Protein AF-A0A2P0QLD2-F1 (afdb_monomer_lite)

Radius of gyration: 15.37 Å; chains: 1; bounding box: 37×23×44 Å

Structure (mmCIF, N/CA/C/O backbone):
data_AF-A0A2P0QLD2-F1
#
_entry.id   AF-A0A2P0QLD2-F1
#
loop_
_atom_site.group_PDB
_atom_site.id
_atom_site.type_symbol
_atom_site.label_atom_id
_atom_site.label_alt_id
_atom_site.label_comp_id
_atom_site.label_asym_id
_atom_site.label_entity_id
_atom_site.label_seq_id
_atom_site.pdbx_PDB_ins_code
_atom_site.Cartn_x
_atom_site.Cartn_y
_atom_site.Cartn_z
_atom_site.occupancy
_atom_site.B_iso_or_equiv
_atom_site.auth_seq_id
_atom_site.auth_comp_id
_atom_site.auth_asym_id
_atom_site.auth_atom_id
_atom_site.pdbx_PDB_model_num
ATOM 1 N N . MET A 1 1 ? -7.847 -4.202 -19.371 1.00 44.84 1 MET A N 1
ATOM 2 C CA . MET A 1 1 ? -8.190 -4.048 -17.946 1.00 44.84 1 MET A CA 1
ATOM 3 C C . MET A 1 1 ? -6.915 -3.597 -17.270 1.00 44.84 1 MET A C 1
ATOM 5 O O . MET A 1 1 ? -5.916 -4.290 -17.405 1.00 44.84 1 MET A O 1
ATOM 9 N N . THR A 1 2 ? -6.903 -2.384 -16.731 1.00 59.81 2 THR A N 1
ATOM 10 C CA . THR A 1 2 ? -5.754 -1.797 -16.032 1.00 59.81 2 THR A CA 1
ATOM 11 C C . THR A 1 2 ? -5.548 -2.579 -14.742 1.00 59.81 2 THR A C 1
ATOM 13 O O . THR A 1 2 ? -6.514 -2.789 -14.013 1.00 59.81 2 THR A O 1
ATOM 16 N N . SER A 1 3 ? -4.340 -3.073 -14.493 1.00 79.62 3 SER A N 1
ATOM 17 C CA . SER A 1 3 ? -4.025 -3.726 -13.224 1.00 79.62 3 SER A CA 1
ATOM 18 C C . SER A 1 3 ? -4.051 -2.697 -12.081 1.00 79.62 3 SER A C 1
ATOM 20 O O . SER A 1 3 ? -3.745 -1.521 -12.320 1.00 79.62 3 SER A O 1
ATOM 22 N N . PRO A 1 4 ? -4.470 -3.087 -10.863 1.00 91.75 4 PRO A N 1
ATOM 23 C CA . PRO A 1 4 ? -4.473 -2.182 -9.722 1.00 91.75 4 PRO A CA 1
ATOM 24 C C . PRO A 1 4 ? -3.042 -1.774 -9.372 1.00 91.75 4 PRO A C 1
ATOM 26 O O . PRO A 1 4 ? -2.117 -2.559 -9.529 1.00 91.75 4 PRO A O 1
ATOM 29 N N . PHE A 1 5 ? -2.855 -0.549 -8.892 1.00 94.88 5 PHE A N 1
ATOM 30 C CA . PHE A 1 5 ? -1.579 -0.072 -8.359 1.00 94.88 5 PHE A CA 1
ATOM 31 C C . PHE A 1 5 ? -1.377 -0.519 -6.907 1.00 94.88 5 PHE A C 1
ATOM 33 O O . PHE A 1 5 ? -0.272 -0.895 -6.517 1.00 94.88 5 PHE A O 1
ATOM 40 N N . ILE A 1 6 ? -2.450 -0.511 -6.110 1.00 96.12 6 ILE A N 1
ATOM 41 C CA . ILE A 1 6 ? -2.456 -1.010 -4.730 1.00 96.12 6 ILE A CA 1
ATOM 42 C C . ILE A 1 6 ? -3.635 -1.962 -4.558 1.00 96.12 6 ILE A C 1
ATOM 44 O O . ILE A 1 6 ? -4.758 -1.601 -4.905 1.00 96.12 6 ILE A O 1
ATOM 48 N N . SER A 1 7 ? -3.389 -3.119 -3.953 1.00 97.25 7 SER A N 1
ATOM 49 C CA . SER A 1 7 ? -4.420 -4.045 -3.485 1.00 97.25 7 SER A CA 1
ATOM 50 C C . SER A 1 7 ? -4.336 -4.178 -1.971 1.00 97.25 7 SER A C 1
ATOM 52 O O . SER A 1 7 ? -3.261 -4.354 -1.396 1.00 97.25 7 SER A O 1
ATOM 54 N N . VAL A 1 8 ? -5.477 -4.047 -1.307 1.00 97.94 8 VAL A N 1
ATOM 55 C CA . VAL A 1 8 ? -5.618 -4.230 0.135 1.00 97.94 8 VAL A CA 1
ATOM 56 C C . VAL A 1 8 ? -6.534 -5.417 0.355 1.00 97.94 8 VAL A C 1
ATOM 58 O O . VAL A 1 8 ? -7.671 -5.395 -0.112 1.00 97.94 8 VAL A O 1
ATOM 61 N N . ASP A 1 9 ? -6.063 -6.413 1.103 1.00 98.00 9 ASP A N 1
ATOM 62 C CA . ASP A 1 9 ? -6.779 -7.674 1.298 1.00 98.00 9 ASP A CA 1
ATOM 63 C C . ASP A 1 9 ? -6.947 -7.981 2.782 1.00 98.00 9 ASP A C 1
ATOM 65 O O . ASP A 1 9 ? -5.974 -8.217 3.501 1.00 98.00 9 ASP A O 1
ATOM 69 N N . ASN A 1 10 ? -8.199 -8.012 3.246 1.00 98.12 10 ASN A N 1
ATOM 70 C CA . ASN A 1 10 ? -8.587 -8.348 4.620 1.00 98.12 10 ASN A CA 1
ATOM 71 C C . ASN A 1 10 ? -7.800 -7.592 5.709 1.00 98.12 10 ASN A C 1
ATOM 73 O O . ASN A 1 10 ? -7.595 -8.106 6.814 1.00 98.12 10 ASN A O 1
ATOM 77 N N . LEU A 1 11 ? -7.386 -6.358 5.418 1.00 98.12 11 LEU A N 1
ATOM 78 C CA . LEU A 1 11 ? -6.531 -5.570 6.292 1.00 98.12 11 LEU A CA 1
ATOM 79 C C . LEU A 1 11 ? -7.235 -5.295 7.622 1.00 98.12 11 LEU A C 1
ATOM 81 O O . LEU A 1 11 ? -8.331 -4.724 7.676 1.00 98.12 11 LEU A O 1
ATOM 85 N N . SER A 1 12 ? -6.582 -5.707 8.700 1.00 97.94 12 SER A N 1
ATOM 86 C CA . SER A 1 12 ? -7.0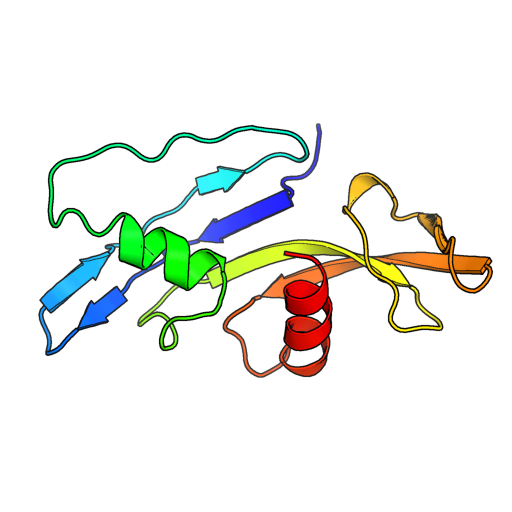78 -5.594 10.066 1.00 97.94 12 SER A CA 1
ATOM 87 C C . SER A 1 12 ? -6.016 -4.985 10.965 1.00 97.94 12 SER A C 1
ATOM 89 O O . SER A 1 12 ? -4.818 -5.188 10.768 1.00 97.94 12 SER A O 1
ATOM 91 N N . MET A 1 13 ? -6.470 -4.206 11.944 1.00 97.56 13 MET A N 1
ATOM 92 C CA . MET A 1 13 ? -5.578 -3.520 12.866 1.00 97.56 13 MET A CA 1
ATOM 93 C C . MET A 1 13 ? -6.221 -3.370 14.232 1.00 97.56 13 MET A C 1
ATOM 95 O O . MET A 1 13 ? -7.286 -2.754 14.344 1.00 97.56 13 MET A O 1
ATOM 99 N N . ASP A 1 14 ? -5.528 -3.861 15.257 1.00 96.50 14 ASP A N 1
ATOM 100 C CA . ASP A 1 14 ? -5.942 -3.762 16.651 1.00 96.50 14 ASP A CA 1
ATOM 101 C C . ASP A 1 14 ? -4.879 -3.003 17.459 1.00 96.50 14 ASP A C 1
ATOM 103 O O . ASP A 1 14 ? -3.678 -3.182 17.256 1.00 96.50 14 ASP A O 1
ATOM 107 N N . PHE A 1 15 ? -5.328 -2.177 18.402 1.00 93.75 15 PHE A N 1
ATOM 108 C CA . PHE A 1 15 ? -4.480 -1.517 19.398 1.00 93.75 15 PHE A CA 1
ATOM 109 C C . PHE A 1 15 ? -5.025 -1.842 20.782 1.00 93.75 15 PHE A C 1
ATOM 111 O O . PHE A 1 15 ? -6.216 -1.645 21.026 1.00 93.75 15 PHE A O 1
ATOM 118 N N . ASP A 1 16 ? -4.182 -2.370 21.670 1.00 91.88 16 ASP A N 1
ATOM 119 C CA . ASP A 1 16 ? -4.551 -2.738 23.045 1.00 91.88 16 ASP A CA 1
ATOM 120 C C . ASP A 1 16 ? -5.837 -3.586 23.130 1.00 91.88 16 ASP A C 1
ATOM 122 O O . ASP A 1 16 ? -6.717 -3.365 23.961 1.00 91.88 16 ASP A O 1
ATOM 126 N N . GLY A 1 17 ? -5.987 -4.542 22.205 1.00 89.62 17 GLY A N 1
ATOM 127 C CA . GLY A 1 17 ? -7.162 -5.419 22.112 1.00 89.62 17 GLY A CA 1
ATOM 128 C C . GLY A 1 17 ? -8.420 -4.762 21.529 1.00 89.62 17 GLY A C 1
ATOM 129 O O . GLY A 1 17 ? -9.451 -5.422 21.388 1.00 89.62 17 GLY A O 1
ATOM 130 N N . LYS A 1 18 ? -8.363 -3.481 21.150 1.00 93.81 18 LYS A N 1
ATOM 131 C CA . LYS A 1 18 ? -9.445 -2.778 20.462 1.00 93.81 18 LYS A CA 1
ATOM 132 C C . LYS A 1 18 ? -9.230 -2.802 18.954 1.00 93.81 18 LYS A C 1
ATOM 134 O O . LYS A 1 18 ? -8.270 -2.233 18.440 1.00 93.81 18 LYS A O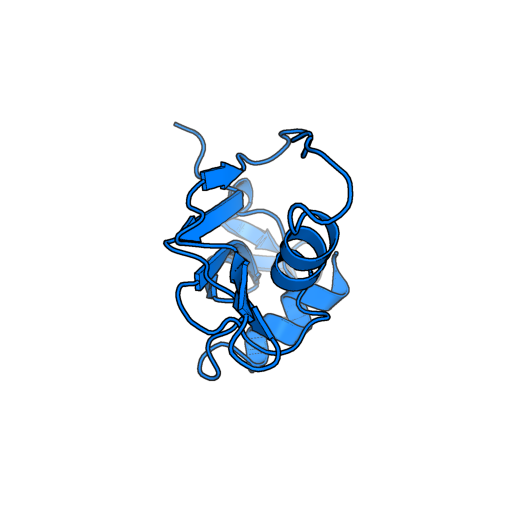 1
ATOM 139 N N . LYS A 1 19 ? -10.197 -3.376 18.241 1.00 95.00 19 LYS A N 1
ATOM 140 C CA . LYS A 1 19 ? -10.226 -3.383 16.777 1.00 95.00 19 LYS A CA 1
ATOM 141 C C . LYS A 1 19 ? -10.469 -1.982 16.217 1.00 95.00 19 LYS A C 1
ATOM 143 O O . LYS A 1 19 ? -11.499 -1.369 16.505 1.00 95.00 19 LYS A O 1
ATOM 148 N N . VAL A 1 20 ? -9.521 -1.482 15.427 1.00 97.00 20 VAL A N 1
ATOM 149 C CA . VAL A 1 20 ? -9.582 -0.177 14.746 1.00 97.00 20 VAL A CA 1
ATOM 150 C C . VAL A 1 20 ? -9.919 -0.333 13.267 1.00 97.00 20 VAL A C 1
ATOM 152 O O . VAL A 1 20 ? -10.732 0.436 12.759 1.00 97.00 20 VAL A O 1
ATOM 155 N N . LEU A 1 21 ? -9.352 -1.339 12.595 1.00 97.94 21 LEU A N 1
ATOM 156 C CA . LEU A 1 21 ? -9.721 -1.738 11.233 1.00 97.94 21 LEU A CA 1
ATOM 157 C C . LEU A 1 21 ? -10.147 -3.205 11.219 1.00 97.94 21 LEU A C 1
ATOM 159 O O . LEU A 1 21 ? -9.554 -4.032 11.911 1.00 97.94 21 LEU A O 1
ATOM 163 N N . ALA A 1 22 ? -11.167 -3.528 10.426 1.00 97.06 22 ALA A N 1
ATOM 164 C CA . ALA A 1 22 ? -11.752 -4.862 10.374 1.00 97.06 22 ALA A CA 1
ATOM 165 C C . ALA A 1 22 ? -11.958 -5.312 8.924 1.00 97.06 22 ALA A C 1
ATOM 167 O O . ALA A 1 22 ? -12.899 -4.854 8.279 1.00 97.06 22 ALA A O 1
ATOM 168 N N . ASN A 1 23 ? -11.112 -6.233 8.451 1.00 97.38 23 ASN A N 1
ATOM 169 C CA . ASN A 1 23 ? -11.231 -6.899 7.147 1.00 97.38 23 ASN A CA 1
ATOM 170 C C . ASN A 1 23 ? -11.434 -5.929 5.968 1.00 97.38 23 ASN A C 1
ATOM 172 O O . ASN A 1 23 ? -12.281 -6.149 5.102 1.00 97.38 23 ASN A O 1
ATOM 176 N N . ILE A 1 24 ? -10.685 -4.828 5.949 1.00 97.88 24 ILE A N 1
ATOM 177 C CA . ILE A 1 24 ? -10.784 -3.835 4.881 1.00 97.88 24 ILE A CA 1
ATOM 178 C C . ILE A 1 24 ? -10.182 -4.427 3.606 1.00 97.88 24 ILE A C 1
ATOM 180 O O . ILE A 1 24 ? -9.032 -4.856 3.628 1.00 97.88 24 ILE A O 1
ATOM 184 N N . SER A 1 25 ? -10.952 -4.442 2.515 1.00 97.94 25 SER A N 1
ATOM 185 C CA . SER A 1 25 ? -10.467 -4.896 1.207 1.00 97.94 25 SER A CA 1
ATOM 186 C C . SER A 1 25 ? -10.911 -3.948 0.102 1.00 97.94 25 SER A C 1
ATOM 188 O O . SER A 1 25 ? -12.091 -3.597 0.039 1.00 97.94 25 SER A O 1
ATOM 190 N N . PHE A 1 26 ? -9.971 -3.508 -0.728 1.00 96.94 26 PHE A N 1
ATOM 191 C CA . PHE A 1 26 ? -10.220 -2.663 -1.895 1.00 96.94 26 PHE A CA 1
ATOM 192 C C . PHE A 1 26 ? -8.980 -2.611 -2.793 1.00 96.94 26 PHE A C 1
ATOM 194 O O . PHE A 1 26 ? -7.865 -2.884 -2.354 1.00 96.94 26 PHE A O 1
ATOM 201 N N . GLU A 1 27 ? -9.182 -2.180 -4.032 1.00 96.38 27 GLU A N 1
ATOM 202 C CA . GLU A 1 27 ? -8.122 -1.945 -5.007 1.00 96.38 27 GLU A CA 1
ATOM 203 C C . GLU A 1 27 ? -8.079 -0.459 -5.382 1.00 96.38 27 GLU A C 1
ATOM 205 O O . GLU A 1 27 ? -9.113 0.210 -5.424 1.00 96.38 27 GLU A O 1
ATOM 210 N N . ILE A 1 28 ? -6.881 0.059 -5.653 1.00 95.06 28 ILE A N 1
ATOM 211 C CA . ILE A 1 28 ? -6.655 1.403 -6.190 1.00 95.06 28 ILE A CA 1
ATOM 212 C C . ILE A 1 28 ? -5.989 1.255 -7.561 1.00 95.06 28 ILE A C 1
ATOM 214 O O . ILE A 1 28 ? -4.819 0.873 -7.616 1.00 95.06 28 ILE A O 1
ATOM 218 N N . PRO A 1 29 ? -6.687 1.565 -8.662 1.00 94.50 29 PRO A N 1
ATOM 219 C CA . PRO A 1 29 ? -6.105 1.616 -10.000 1.00 94.50 29 PRO A CA 1
ATOM 220 C C . PRO A 1 29 ? -4.999 2.665 -10.157 1.00 94.50 29 PRO A C 1
ATOM 222 O O . PRO A 1 29 ? -4.974 3.697 -9.485 1.00 94.50 29 PRO A O 1
ATOM 225 N N . GLU A 1 30 ? -4.079 2.418 -11.091 1.00 92.69 30 GLU A N 1
ATOM 226 C CA . GLU A 1 30 ? -3.035 3.383 -11.443 1.00 92.69 30 GLU A CA 1
ATOM 227 C C . GLU A 1 30 ? -3.642 4.709 -11.933 1.00 92.69 30 GLU A C 1
ATOM 229 O O . GLU A 1 30 ? -4.495 4.732 -12.820 1.00 92.69 30 GLU A O 1
ATOM 234 N N . GLY A 1 31 ? -3.187 5.825 -11.353 1.00 90.19 31 GLY A N 1
ATOM 235 C CA . GLY A 1 31 ? -3.650 7.172 -11.701 1.00 90.19 31 GLY A CA 1
ATOM 236 C C . GLY A 1 31 ? -4.991 7.581 -11.081 1.00 90.19 31 GLY A C 1
ATOM 237 O O . GLY A 1 31 ? -5.433 8.709 -11.305 1.00 90.19 31 GLY A O 1
ATOM 238 N N . GLU A 1 32 ? -5.633 6.714 -10.295 1.00 91.50 32 GLU A N 1
ATOM 239 C CA . GLU A 1 32 ? -6.894 7.039 -9.630 1.00 91.50 32 GLU A CA 1
ATOM 240 C C . GLU A 1 32 ? -6.686 7.865 -8.350 1.00 91.50 32 GLU A C 1
ATOM 242 O O . GLU A 1 32 ? -5.738 7.665 -7.588 1.00 91.50 32 GLU A O 1
ATOM 247 N N . ILE A 1 33 ? -7.610 8.796 -8.094 1.00 91.25 33 ILE A N 1
ATOM 248 C CA . ILE A 1 33 ? -7.674 9.563 -6.847 1.00 91.25 33 ILE A CA 1
ATOM 249 C C . ILE A 1 33 ? -8.789 8.984 -5.979 1.00 91.25 33 ILE A C 1
ATOM 251 O O . ILE A 1 33 ? -9.965 9.086 -6.323 1.00 91.25 33 ILE A O 1
ATOM 255 N N . VAL A 1 34 ? -8.424 8.447 -4.815 1.00 91.69 34 VAL A N 1
ATOM 256 C CA . VAL A 1 34 ? -9.370 7.835 -3.872 1.00 91.69 34 VAL A CA 1
ATOM 257 C C . VAL A 1 34 ? -9.570 8.722 -2.644 1.00 91.69 34 VAL A C 1
ATOM 259 O O . VAL A 1 34 ? -8.617 9.127 -1.977 1.00 91.69 34 VAL A O 1
ATOM 262 N N . GLY A 1 35 ? -10.832 9.007 -2.318 1.00 94.31 35 GLY A N 1
ATOM 263 C CA . GLY A 1 35 ? -11.221 9.735 -1.110 1.00 94.31 35 GLY A CA 1
ATOM 264 C C . GLY A 1 35 ? -11.637 8.796 0.023 1.00 94.31 35 GLY A C 1
ATOM 265 O O . GLY A 1 35 ? -12.580 8.025 -0.124 1.00 94.31 35 GLY A O 1
ATOM 266 N N . VAL A 1 36 ? -10.989 8.902 1.188 1.00 93.81 36 VAL A N 1
ATOM 267 C CA . VAL A 1 36 ? -11.361 8.141 2.396 1.00 93.81 36 VAL A CA 1
ATOM 268 C C . VAL A 1 36 ? -12.179 9.024 3.339 1.00 93.81 36 VAL A C 1
ATOM 270 O O . VAL A 1 36 ? -11.657 9.963 3.943 1.00 93.81 36 VAL A O 1
ATOM 273 N N . ILE A 1 37 ? -13.464 8.706 3.510 1.00 95.12 37 ILE A N 1
ATOM 274 C CA . ILE A 1 37 ? -14.404 9.476 4.341 1.00 95.12 37 ILE A CA 1
ATOM 275 C C . ILE A 1 37 ? -14.913 8.672 5.542 1.00 95.12 37 ILE A C 1
ATOM 277 O O . ILE A 1 37 ? -14.900 7.446 5.552 1.00 95.12 37 ILE A O 1
ATOM 281 N N . GLY A 1 38 ? -15.357 9.369 6.590 1.00 95.06 38 GLY A N 1
ATOM 282 C CA . GLY A 1 38 ? -15.905 8.742 7.796 1.00 95.06 38 GLY A CA 1
ATOM 283 C C . GLY A 1 38 ? -15.757 9.609 9.044 1.00 95.06 38 GLY A C 1
ATOM 284 O O . GLY A 1 38 ? -14.958 10.550 9.072 1.00 95.06 38 GLY A O 1
ATOM 285 N N . ARG A 1 39 ? -16.497 9.275 10.108 1.00 96.94 39 ARG A N 1
ATOM 286 C CA . ARG A 1 39 ? -16.479 10.008 11.391 1.00 96.94 39 ARG A CA 1
ATOM 287 C C . ARG A 1 39 ? -15.078 10.064 12.015 1.00 96.94 39 ARG A C 1
ATOM 289 O O . ARG A 1 39 ? -14.199 9.260 11.687 1.00 96.94 39 ARG A O 1
ATOM 296 N N . SER A 1 40 ? -14.856 11.016 12.922 1.00 95.75 40 SER A N 1
ATOM 297 C CA . SER A 1 40 ? -13.645 11.016 13.753 1.00 95.75 40 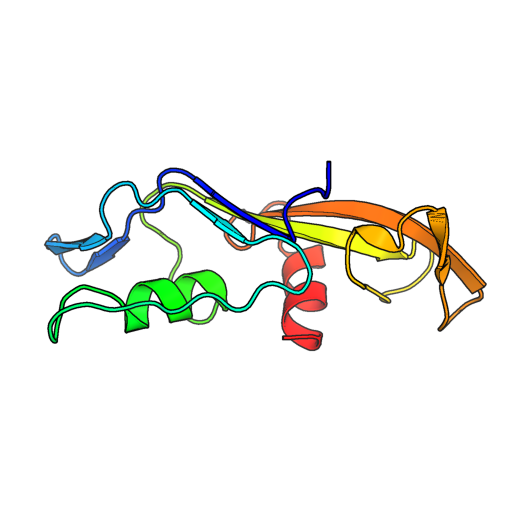SER A CA 1
ATOM 298 C C . SER A 1 40 ? -13.530 9.689 14.515 1.00 95.75 40 SER A C 1
ATOM 300 O O . SER A 1 40 ? -14.540 9.144 14.958 1.00 95.75 40 SER A O 1
ATOM 302 N N . GLY A 1 41 ? -12.319 9.134 14.593 1.00 93.25 41 GLY A N 1
ATOM 303 C CA . GLY A 1 41 ? -12.064 7.834 15.227 1.00 93.25 41 GLY A CA 1
ATOM 304 C C . GLY A 1 41 ? -12.405 6.591 14.392 1.00 93.25 41 GLY A C 1
ATOM 305 O O . GLY A 1 41 ? -12.177 5.486 14.863 1.00 93.25 41 GLY A O 1
ATOM 306 N N . ALA A 1 42 ? -12.885 6.727 13.150 1.00 95.31 42 ALA A N 1
ATOM 307 C CA . ALA A 1 42 ? -13.225 5.583 12.288 1.00 95.31 42 ALA A CA 1
ATOM 308 C C . ALA A 1 42 ? -12.015 4.807 11.707 1.00 95.31 42 ALA A C 1
ATOM 310 O O . ALA A 1 42 ? -12.200 3.982 10.825 1.00 95.31 42 ALA A O 1
ATOM 311 N N . GLY A 1 43 ? -10.780 5.110 12.124 1.00 96.25 43 GLY A N 1
ATOM 312 C CA . GLY A 1 43 ? -9.578 4.409 11.643 1.00 96.25 43 GLY A CA 1
ATOM 313 C C . GLY A 1 43 ? -8.956 4.946 10.345 1.00 96.25 43 GLY A C 1
ATOM 314 O O . GLY A 1 43 ? -7.976 4.387 9.875 1.00 96.25 43 GLY A O 1
ATOM 315 N N . LYS A 1 44 ? -9.447 6.061 9.783 1.00 97.56 44 LYS A N 1
ATOM 316 C CA . LYS A 1 44 ? -8.934 6.634 8.515 1.00 97.56 44 LYS A CA 1
ATOM 317 C C . LYS A 1 44 ? -7.424 6.906 8.523 1.00 97.56 44 LYS A C 1
ATOM 319 O O . LYS A 1 44 ? -6.726 6.505 7.600 1.00 97.56 44 LYS A O 1
ATOM 324 N N . SER A 1 45 ? -6.918 7.564 9.569 1.00 96.56 45 SER A N 1
ATOM 325 C CA . SER A 1 45 ? -5.483 7.851 9.704 1.00 96.56 45 SER A CA 1
ATOM 326 C C . SER A 1 45 ? -4.662 6.571 9.841 1.00 96.56 45 SER A C 1
ATOM 328 O O . SER A 1 45 ? -3.605 6.475 9.236 1.00 96.56 45 SER A O 1
ATOM 330 N N . VAL A 1 46 ? -5.185 5.572 10.560 1.00 96.88 46 VAL A N 1
ATOM 331 C CA . VAL A 1 46 ? -4.550 4.254 10.705 1.00 96.88 46 VAL A CA 1
ATOM 332 C C . VAL A 1 46 ? -4.472 3.541 9.357 1.00 96.88 46 VAL A C 1
ATOM 334 O O . VAL A 1 46 ? -3.399 3.085 8.985 1.00 96.88 46 VAL A O 1
ATOM 337 N N . LEU A 1 47 ? -5.555 3.525 8.571 1.00 97.38 47 LEU A N 1
ATOM 338 C CA . LEU A 1 47 ? -5.535 2.984 7.207 1.00 97.38 47 LEU A CA 1
ATOM 339 C C . LEU A 1 47 ? -4.478 3.693 6.348 1.00 97.38 47 LEU A C 1
ATOM 341 O O . LEU A 1 47 ? -3.671 3.039 5.698 1.00 97.38 47 LEU A O 1
ATOM 345 N N . MET A 1 48 ? -4.425 5.027 6.391 1.00 95.69 48 MET A N 1
ATOM 346 C CA . MET A 1 48 ? -3.416 5.798 5.657 1.00 95.69 48 MET A CA 1
ATOM 347 C C . MET A 1 48 ? -1.980 5.540 6.136 1.00 95.69 48 MET A C 1
ATOM 349 O O . MET A 1 48 ? -1.054 5.630 5.332 1.00 95.69 48 MET A O 1
ATOM 353 N N . HIS A 1 49 ? -1.749 5.274 7.423 1.00 95.31 49 HIS A N 1
ATOM 354 C CA . HIS A 1 49 ? -0.419 4.910 7.926 1.00 95.31 49 HIS A CA 1
ATOM 355 C C . HIS A 1 49 ? -0.024 3.495 7.509 1.00 95.31 49 HIS A C 1
ATOM 357 O O . HIS A 1 49 ? 1.121 3.290 7.109 1.00 95.31 49 HIS A O 1
ATOM 363 N N . LEU A 1 50 ? -0.971 2.551 7.532 1.00 96.12 50 LEU A N 1
ATOM 364 C CA . LEU A 1 50 ? -0.747 1.180 7.082 1.00 96.12 50 LEU A CA 1
ATOM 365 C C . LEU A 1 50 ? -0.441 1.109 5.584 1.00 96.12 50 LEU A C 1
ATOM 367 O O . LEU A 1 50 ? 0.447 0.366 5.184 1.00 96.12 50 LEU A O 1
ATOM 371 N N . LEU A 1 51 ? -1.116 1.918 4.764 1.00 94.88 51 LEU A N 1
ATOM 372 C CA . LEU A 1 51 ? -0.790 2.047 3.342 1.00 94.88 51 LEU A CA 1
ATOM 373 C C . LEU A 1 51 ? 0.612 2.632 3.126 1.00 94.88 51 LEU A C 1
ATOM 375 O O . LEU A 1 51 ? 1.343 2.163 2.271 1.00 94.88 51 LEU A O 1
ATOM 379 N N . ARG A 1 52 ? 1.019 3.622 3.929 1.00 91.94 52 ARG A N 1
ATOM 380 C CA . ARG A 1 52 ? 2.339 4.273 3.812 1.00 91.94 52 ARG A CA 1
ATOM 381 C C . ARG A 1 52 ? 3.484 3.505 4.473 1.00 91.94 52 ARG A C 1
ATOM 383 O O . ARG A 1 52 ? 4.636 3.899 4.336 1.00 91.94 52 ARG A O 1
ATOM 390 N N . GLY A 1 53 ? 3.188 2.449 5.225 1.00 91.88 53 GLY A N 1
ATOM 391 C CA . GLY A 1 53 ? 4.212 1.6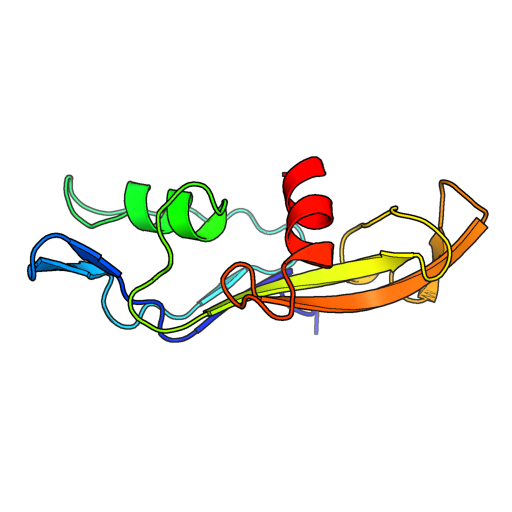72 5.917 1.00 91.88 53 GLY A CA 1
ATOM 392 C C . GLY A 1 53 ? 4.832 2.369 7.134 1.00 91.88 53 GLY A C 1
ATOM 393 O O . GLY A 1 53 ? 5.922 1.986 7.545 1.00 91.88 53 GLY A O 1
ATOM 394 N N . VAL A 1 54 ? 4.162 3.382 7.699 1.00 90.81 54 VAL A N 1
ATOM 395 C CA . VAL A 1 54 ? 4.654 4.201 8.835 1.00 90.81 54 VAL A CA 1
ATOM 396 C C . VAL A 1 54 ? 3.988 3.859 10.175 1.00 90.81 54 VAL A C 1
ATOM 398 O O . VAL A 1 54 ? 4.138 4.589 11.149 1.00 90.81 54 VAL A O 1
ATOM 401 N N . GLU A 1 55 ? 3.225 2.770 10.211 1.00 90.25 55 GLU A N 1
ATOM 402 C CA . GLU A 1 55 ? 2.598 2.209 11.414 1.00 90.25 55 GLU A CA 1
ATOM 403 C C . GLU A 1 55 ? 3.354 0.955 11.887 1.00 90.25 55 GLU A C 1
ATOM 405 O O . GLU A 1 55 ? 4.279 0.477 11.226 1.00 90.25 55 GLU A O 1
ATOM 410 N N . GLN A 1 56 ? 2.947 0.375 13.012 1.00 90.88 56 GLN A N 1
ATOM 411 C CA . GLN A 1 56 ? 3.270 -1.024 13.296 1.00 90.88 56 GLN A CA 1
ATOM 412 C C . GLN A 1 56 ? 2.568 -1.982 12.301 1.00 90.88 56 GLN A C 1
ATOM 414 O O . GLN A 1 56 ? 1.555 -1.604 11.703 1.00 90.88 56 GLN A O 1
ATOM 419 N N . PRO A 1 57 ? 3.071 -3.221 12.113 1.00 94.56 57 PRO A N 1
ATOM 420 C CA . PRO A 1 57 ? 2.455 -4.180 11.201 1.00 94.56 57 PRO A CA 1
ATOM 421 C C . PRO A 1 57 ? 0.967 -4.424 11.488 1.00 94.56 57 PRO A C 1
ATOM 423 O O . PRO A 1 57 ? 0.574 -4.449 12.660 1.00 94.56 57 PRO A O 1
ATOM 426 N N . PRO A 1 58 ? 0.141 -4.634 10.444 1.00 96.69 58 PRO A N 1
ATOM 427 C CA . PRO A 1 58 ? -1.259 -4.973 10.621 1.00 96.69 58 PRO A CA 1
ATOM 428 C C . PRO A 1 58 ? -1.395 -6.277 11.404 1.00 96.69 58 PRO A C 1
ATOM 430 O O . PRO A 1 58 ? -0.566 -7.183 11.304 1.00 96.69 58 PRO A O 1
ATOM 433 N N . THR A 1 59 ? -2.483 -6.399 12.157 1.00 96.88 59 THR A N 1
ATOM 434 C CA . THR A 1 59 ? -2.788 -7.634 12.891 1.00 96.88 59 THR A CA 1
ATOM 435 C C . THR A 1 59 ? -3.307 -8.743 11.976 1.00 96.88 59 THR A C 1
ATOM 437 O O . THR A 1 59 ? -3.371 -9.901 12.384 1.00 96.88 59 THR A O 1
ATOM 440 N N . GLY A 1 60 ? -3.649 -8.410 10.729 1.00 96.62 60 GLY A N 1
ATOM 441 C CA . GLY A 1 60 ? -3.943 -9.368 9.671 1.00 96.62 60 GLY A CA 1
ATOM 442 C C . GLY A 1 60 ? -4.148 -8.693 8.317 1.00 96.62 60 GLY A C 1
ATOM 443 O O . GLY A 1 60 ? -4.356 -7.481 8.240 1.00 96.62 60 GLY A O 1
ATOM 444 N N . GLY A 1 61 ? -4.125 -9.501 7.258 1.00 97.12 61 GLY A N 1
ATOM 445 C CA . GLY A 1 61 ? -4.255 -9.034 5.879 1.00 97.12 61 GLY A CA 1
ATOM 446 C C . GLY A 1 61 ? -2.950 -8.495 5.292 1.00 97.12 61 GLY A C 1
ATOM 447 O O . GLY A 1 61 ? -1.888 -8.612 5.904 1.00 97.12 61 GLY A O 1
ATOM 448 N N . SER A 1 62 ? -3.043 -7.921 4.096 1.00 97.12 62 SER A N 1
ATOM 449 C CA . SER A 1 62 ? -1.894 -7.439 3.322 1.00 97.12 62 SER A CA 1
ATOM 450 C C . SER A 1 62 ? -2.180 -6.108 2.633 1.00 97.12 62 SER A C 1
ATOM 452 O O . SER A 1 62 ? -3.329 -5.749 2.364 1.00 97.12 62 SER A O 1
ATOM 454 N N . VAL A 1 63 ? -1.101 -5.380 2.341 1.00 97.38 63 VAL A N 1
ATOM 455 C CA . VAL A 1 63 ? -1.105 -4.218 1.447 1.00 97.38 63 VAL A CA 1
ATOM 456 C C . VAL A 1 63 ? -0.079 -4.494 0.362 1.00 97.38 63 VAL A C 1
ATOM 458 O O . VAL A 1 63 ? 1.122 -4.472 0.629 1.00 97.38 63 VAL A O 1
ATOM 461 N N . ILE A 1 64 ? -0.554 -4.775 -0.844 1.00 96.38 64 ILE A N 1
ATOM 462 C CA . ILE A 1 64 ? 0.265 -5.172 -1.983 1.00 96.38 64 ILE A CA 1
ATOM 463 C C . ILE A 1 64 ? 0.377 -3.990 -2.937 1.00 96.38 64 ILE A C 1
ATOM 465 O O . ILE A 1 64 ? -0.623 -3.468 -3.421 1.00 96.38 64 ILE A O 1
ATOM 469 N N . TYR A 1 65 ? 1.607 -3.580 -3.213 1.00 95.75 65 TYR A N 1
ATOM 470 C CA . TYR A 1 65 ? 1.927 -2.637 -4.273 1.00 95.75 65 TYR A CA 1
ATOM 471 C C . TYR A 1 65 ? 2.303 -3.401 -5.535 1.00 95.75 65 TYR A C 1
ATOM 473 O O . TYR A 1 65 ? 3.247 -4.194 -5.519 1.00 95.75 65 TYR A O 1
ATOM 481 N N . HIS A 1 66 ? 1.607 -3.119 -6.629 1.00 95.31 66 HIS A N 1
ATOM 482 C CA . HIS A 1 66 ? 1.916 -3.667 -7.941 1.00 95.31 66 HIS A CA 1
ATOM 483 C C . HIS A 1 66 ? 2.750 -2.645 -8.712 1.00 95.31 66 HIS A C 1
ATOM 485 O O . HIS A 1 66 ? 2.292 -1.549 -9.043 1.00 95.31 66 HIS A O 1
ATOM 491 N N . LEU A 1 67 ? 4.016 -2.974 -8.950 1.00 94.06 67 LEU A N 1
ATOM 492 C CA . LEU A 1 67 ? 5.030 -2.031 -9.419 1.00 94.06 67 LEU A CA 1
ATOM 493 C C . LEU A 1 67 ? 5.839 -2.617 -10.572 1.00 94.06 67 LEU A C 1
ATOM 495 O O . LEU A 1 67 ? 5.749 -3.800 -10.896 1.00 94.06 67 LEU A O 1
ATOM 499 N N . ALA A 1 68 ? 6.654 -1.773 -11.193 1.00 94.62 68 ALA A N 1
ATOM 500 C CA . ALA A 1 68 ? 7.693 -2.187 -12.117 1.00 94.62 68 ALA A CA 1
ATOM 5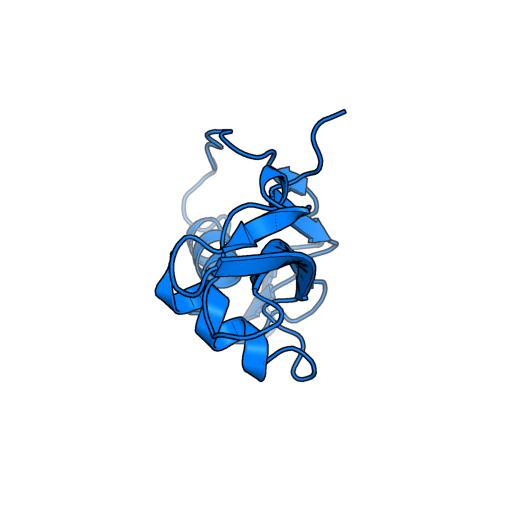01 C C . ALA A 1 68 ? 9.064 -1.870 -11.504 1.00 94.62 68 ALA A C 1
ATOM 503 O O . ALA A 1 68 ? 9.366 -0.713 -11.223 1.00 94.62 68 ALA A O 1
ATOM 504 N N . ALA A 1 69 ? 9.908 -2.876 -11.292 1.00 94.50 69 ALA A N 1
ATOM 505 C CA . ALA A 1 69 ? 11.264 -2.702 -10.769 1.00 94.50 69 ALA A CA 1
ATOM 506 C C . ALA A 1 69 ? 12.296 -3.009 -11.850 1.00 94.50 69 ALA A C 1
ATOM 508 O O . ALA A 1 69 ? 12.092 -3.896 -12.673 1.00 94.50 69 ALA A O 1
ATOM 509 N N . CYS A 1 70 ? 13.414 -2.288 -11.857 1.00 94.88 70 CYS A N 1
ATOM 510 C CA . CYS A 1 70 ? 14.518 -2.644 -12.734 1.00 94.88 70 CYS A CA 1
ATOM 511 C C . CYS A 1 70 ? 15.200 -3.929 -12.249 1.00 94.88 70 CYS A C 1
ATOM 513 O O . CYS A 1 70 ? 15.480 -4.084 -11.062 1.00 94.88 70 CYS A O 1
ATOM 515 N N . ASP A 1 71 ? 15.501 -4.814 -13.196 1.00 94.19 71 ASP A N 1
ATOM 516 C CA . ASP A 1 71 ? 16.256 -6.058 -13.009 1.00 94.19 71 ASP A CA 1
ATOM 517 C C . ASP A 1 71 ? 17.740 -5.865 -12.642 1.00 94.19 71 ASP A C 1
ATOM 519 O O . ASP A 1 71 ? 18.382 -6.785 -12.142 1.00 94.19 71 ASP A O 1
ATOM 523 N N . THR A 1 72 ? 18.295 -4.680 -12.901 1.00 93.25 72 THR A N 1
ATOM 524 C CA . THR A 1 72 ? 19.738 -4.400 -12.815 1.00 93.25 72 THR A CA 1
ATOM 525 C C . THR A 1 72 ? 20.112 -3.313 -11.810 1.00 93.25 72 THR A C 1
ATOM 527 O O . THR A 1 72 ? 21.258 -3.277 -11.369 1.00 93.25 72 THR A O 1
ATOM 530 N N . CYS A 1 73 ? 19.194 -2.417 -11.440 1.00 92.94 73 CYS A N 1
ATOM 531 C CA . CYS A 1 73 ? 19.443 -1.362 -10.454 1.00 92.94 73 CYS A CA 1
ATOM 532 C C . CYS A 1 73 ? 18.236 -1.142 -9.531 1.00 92.94 73 CYS A C 1
ATOM 534 O O . CYS A 1 73 ? 17.193 -1.783 -9.675 1.00 92.94 73 CYS A O 1
ATOM 536 N N . ASP A 1 74 ? 18.352 -0.186 -8.607 1.00 91.06 74 ASP A N 1
ATOM 537 C CA . ASP A 1 74 ? 17.324 0.066 -7.593 1.00 91.06 74 ASP A CA 1
ATOM 538 C C . ASP A 1 74 ? 16.095 0.844 -8.085 1.00 91.06 74 ASP A C 1
ATOM 540 O O . ASP A 1 74 ? 15.133 1.023 -7.335 1.00 91.06 74 ASP A O 1
ATOM 544 N N . TYR A 1 75 ? 16.061 1.237 -9.361 1.00 92.00 75 TYR A N 1
ATOM 545 C CA . TYR A 1 75 ? 14.937 1.975 -9.929 1.00 92.00 75 TYR A CA 1
ATOM 546 C C . TYR A 1 75 ? 13.617 1.198 -9.829 1.00 92.00 75 TYR A C 1
ATOM 548 O O . TYR A 1 75 ? 13.564 -0.011 -10.075 1.00 92.00 75 TYR A O 1
ATOM 556 N N . MET A 1 76 ? 12.543 1.912 -9.499 1.00 91.94 76 MET A N 1
ATOM 557 C CA . MET A 1 76 ? 11.169 1.415 -9.484 1.00 91.94 76 MET A CA 1
ATOM 558 C C . MET A 1 76 ? 10.226 2.441 -10.111 1.00 91.94 76 MET A C 1
ATOM 560 O O . MET A 1 76 ? 10.527 3.638 -10.144 1.00 91.94 76 MET A O 1
ATOM 564 N N . ASP A 1 77 ? 9.087 1.968 -10.603 1.00 92.56 77 ASP A N 1
ATOM 565 C CA . ASP A 1 77 ? 8.006 2.765 -11.171 1.00 92.56 77 ASP A CA 1
ATOM 566 C C . ASP A 1 77 ? 6.651 2.045 -11.061 1.00 92.56 77 ASP A C 1
ATOM 568 O O . ASP A 1 77 ? 6.551 0.963 -10.483 1.00 92.56 77 ASP A O 1
ATOM 572 N N . VAL A 1 78 ? 5.608 2.650 -11.621 1.00 92.00 78 VAL A N 1
ATOM 573 C CA . VAL A 1 78 ? 4.271 2.066 -11.768 1.00 92.00 78 VAL A CA 1
ATOM 574 C C . VAL A 1 78 ? 4.278 0.813 -12.650 1.00 92.00 78 VAL A C 1
ATOM 576 O O . VAL A 1 78 ? 5.077 0.697 -13.587 1.00 92.00 78 VAL A O 1
ATOM 579 N N . GLN A 1 79 ? 3.379 -0.133 -12.360 1.00 92.62 79 GLN A N 1
ATOM 580 C CA . GLN A 1 79 ? 3.329 -1.435 -13.033 1.00 92.62 79 GLN A CA 1
ATOM 581 C C . GLN A 1 79 ? 3.145 -1.333 -14.549 1.00 92.62 79 GLN A C 1
ATOM 583 O O . GLN A 1 79 ? 3.719 -2.145 -15.276 1.00 92.62 79 GLN A O 1
ATOM 588 N N . SER A 1 80 ? 2.411 -0.329 -15.046 1.00 92.94 80 SER A N 1
ATOM 589 C CA . SER A 1 80 ? 2.194 -0.122 -16.486 1.00 92.94 80 SER A CA 1
ATOM 590 C C . SER A 1 80 ? 3.488 0.028 -17.297 1.00 92.94 80 SER A C 1
ATOM 592 O O . SER A 1 80 ? 3.489 -0.179 -18.511 1.00 92.94 80 SER A O 1
ATOM 594 N N . ARG A 1 81 ? 4.612 0.346 -16.641 1.00 93.81 81 ARG A N 1
ATOM 595 C CA . ARG A 1 81 ? 5.932 0.472 -17.268 1.00 93.81 81 ARG A CA 1
ATOM 596 C C . ARG A 1 81 ? 6.732 -0.827 -17.332 1.00 93.81 81 ARG A C 1
ATOM 598 O O . ARG A 1 81 ? 7.844 -0.809 -17.869 1.00 93.81 81 ARG A O 1
ATOM 605 N N . ALA A 1 82 ? 6.219 -1.942 -16.817 1.00 94.94 82 ALA A N 1
ATOM 606 C CA . ALA A 1 82 ? 6.854 -3.244 -16.991 1.00 94.94 82 ALA A CA 1
ATOM 607 C C . ALA A 1 82 ? 7.063 -3.558 -18.490 1.00 94.94 82 ALA A C 1
ATOM 609 O O . ALA A 1 82 ? 6.243 -3.222 -19.341 1.00 94.94 82 ALA A O 1
ATOM 610 N N . GLY A 1 83 ? 8.204 -4.156 -18.826 1.00 94.94 83 GLY A N 1
ATOM 611 C CA . GLY A 1 83 ? 8.664 -4.401 -20.195 1.00 94.94 83 GLY A CA 1
ATOM 612 C C . GLY A 1 83 ? 9.335 -3.201 -20.877 1.00 94.94 83 GLY A C 1
ATOM 613 O O . GLY A 1 83 ? 9.952 -3.370 -21.929 1.00 94.94 83 GLY A O 1
ATOM 614 N N . THR A 1 84 ? 9.264 -1.995 -20.300 1.00 96.44 84 THR A N 1
ATOM 615 C CA . THR A 1 84 ? 9.977 -0.818 -20.827 1.00 96.44 84 THR A CA 1
ATOM 616 C C . THR A 1 84 ? 11.417 -0.739 -20.310 1.00 96.44 84 THR A C 1
ATOM 618 O O . THR A 1 84 ? 11.814 -1.459 -19.389 1.00 96.44 84 THR A O 1
ATOM 621 N N . ARG A 1 85 ? 12.228 0.143 -20.911 1.00 97.69 85 ARG A N 1
ATOM 622 C CA . ARG A 1 85 ? 13.600 0.384 -20.452 1.00 97.69 85 ARG A CA 1
ATOM 623 C C . ARG A 1 85 ? 13.618 1.222 -19.181 1.00 97.69 85 ARG A C 1
ATOM 625 O O . ARG A 1 85 ? 12.942 2.247 -19.086 1.00 97.69 85 ARG A O 1
ATOM 632 N N . CYS A 1 86 ? 14.471 0.822 -18.248 1.00 96.44 86 CYS A N 1
ATOM 633 C CA . CYS A 1 86 ? 14.793 1.592 -17.065 1.00 96.44 86 CYS A CA 1
ATOM 634 C C . CYS A 1 86 ? 15.401 2.943 -17.479 1.00 96.44 86 CYS A C 1
ATOM 636 O O . CYS A 1 86 ? 16.429 2.963 -18.161 1.00 96.44 86 CYS A O 1
ATOM 638 N N . PRO A 1 87 ? 14.821 4.078 -17.057 1.00 95.56 87 PRO A N 1
ATOM 639 C CA . PRO A 1 87 ? 15.324 5.399 -17.419 1.00 95.56 87 PRO A CA 1
ATOM 640 C C . PRO A 1 87 ? 16.623 5.769 -16.690 1.00 95.56 87 PRO A C 1
ATOM 642 O O . PRO A 1 87 ? 17.243 6.765 -17.043 1.00 95.56 87 PRO A O 1
ATOM 645 N N . GLN A 1 88 ? 17.034 4.991 -15.682 1.00 95.00 88 GLN A N 1
ATOM 646 C CA . GLN A 1 88 ? 18.244 5.252 -14.903 1.00 95.00 88 GLN A CA 1
ATOM 647 C C . GLN A 1 88 ? 19.478 4.524 -15.456 1.00 95.00 88 GLN A C 1
ATOM 649 O O . GLN A 1 88 ? 20.535 5.134 -15.572 1.00 95.00 88 GLN A O 1
ATOM 654 N N . CYS A 1 89 ? 19.368 3.233 -15.787 1.00 96.25 89 CYS A N 1
ATOM 655 C CA . CYS A 1 89 ? 20.508 2.415 -16.232 1.00 96.25 89 CYS A CA 1
ATOM 656 C C . CYS A 1 89 ? 20.336 1.789 -17.626 1.00 96.25 89 CYS A C 1
ATOM 658 O O . CYS A 1 89 ? 21.281 1.203 -18.146 1.00 96.25 89 CYS A O 1
ATOM 660 N N . GLY A 1 90 ? 19.147 1.872 -18.231 1.00 95.69 90 GLY A N 1
ATOM 661 C CA . GLY A 1 90 ? 18.847 1.245 -19.522 1.00 95.69 90 GLY A CA 1
ATOM 662 C C . GLY A 1 90 ? 18.493 -0.248 -19.475 1.00 95.69 90 GLY A C 1
ATOM 663 O O . GLY A 1 90 ? 18.204 -0.805 -20.534 1.00 95.69 90 GLY A O 1
ATOM 664 N N . GLY A 1 91 ? 18.483 -0.877 -18.291 1.00 96.06 91 GLY A N 1
ATOM 665 C CA . GLY A 1 91 ? 18.009 -2.252 -18.069 1.00 96.06 91 GLY A CA 1
ATOM 666 C C . GLY A 1 91 ? 16.505 -2.432 -18.313 1.00 96.06 91 GLY A C 1
ATOM 667 O O . GLY A 1 91 ? 15.843 -1.528 -18.827 1.00 96.06 91 GLY A O 1
ATOM 668 N N . THR A 1 92 ? 15.940 -3.579 -17.932 1.00 97.38 92 THR A N 1
ATOM 669 C CA . THR A 1 92 ? 14.520 -3.882 -18.183 1.00 97.38 92 THR A CA 1
ATOM 670 C C . THR A 1 92 ? 13.703 -3.717 -16.910 1.00 97.38 92 THR A C 1
ATOM 672 O O . THR A 1 92 ? 14.091 -4.184 -15.840 1.00 97.38 92 THR A O 1
ATOM 675 N N . LEU A 1 93 ? 12.555 -3.046 -17.014 1.00 97.00 93 LEU A N 1
ATOM 676 C CA . LEU A 1 93 ? 11.584 -3.019 -15.927 1.00 97.00 93 LEU A CA 1
ATOM 677 C C . LEU A 1 93 ? 10.746 -4.299 -15.949 1.00 97.00 93 LEU A C 1
ATOM 679 O O . LEU A 1 93 ? 10.186 -4.655 -16.982 1.00 97.00 93 LEU A O 1
ATOM 683 N N . ILE A 1 94 ? 10.626 -4.969 -14.810 1.00 95.56 94 ILE A N 1
ATOM 684 C CA . ILE A 1 94 ? 9.825 -6.180 -14.626 1.00 95.56 94 ILE A CA 1
ATOM 685 C C . ILE A 1 94 ? 8.698 -5.914 -13.633 1.00 95.56 94 ILE A C 1
ATOM 687 O O . ILE A 1 94 ? 8.880 -5.164 -12.676 1.00 95.56 94 ILE A O 1
ATOM 691 N N . ALA A 1 95 ? 7.530 -6.513 -13.869 1.00 94.62 95 ALA A N 1
ATOM 692 C CA . ALA A 1 95 ? 6.412 -6.423 -12.938 1.00 94.62 95 ALA A CA 1
ATOM 693 C C . ALA A 1 95 ? 6.762 -7.145 -11.632 1.00 94.62 95 ALA A C 1
ATOM 695 O O . ALA A 1 95 ? 7.290 -8.259 -11.659 1.00 94.62 95 ALA A O 1
ATOM 696 N N . VAL A 1 96 ? 6.475 -6.504 -10.506 1.00 93.44 96 VAL A N 1
ATOM 697 C CA . VAL A 1 96 ? 6.738 -7.027 -9.169 1.00 93.44 96 VAL A CA 1
ATOM 698 C C . VAL A 1 96 ? 5.588 -6.683 -8.236 1.00 93.44 96 VAL A C 1
ATOM 700 O O . VAL A 1 96 ? 5.072 -5.566 -8.266 1.00 93.44 96 VAL A O 1
ATOM 703 N N . ASP A 1 97 ? 5.247 -7.634 -7.374 1.00 94.19 97 ASP A N 1
ATOM 704 C CA . ASP A 1 97 ? 4.276 -7.443 -6.304 1.00 94.19 97 ASP A CA 1
ATOM 705 C C . ASP A 1 97 ? 5.027 -7.353 -4.979 1.00 94.19 97 ASP A C 1
ATOM 707 O O . ASP A 1 97 ? 5.816 -8.235 -4.627 1.00 94.19 97 ASP A O 1
ATOM 711 N N . VAL A 1 98 ? 4.800 -6.264 -4.250 1.00 93.75 98 VAL A N 1
ATOM 712 C CA . VAL A 1 98 ? 5.460 -5.999 -2.972 1.00 93.75 98 VAL A CA 1
ATOM 713 C C . VAL A 1 98 ? 4.401 -5.906 -1.890 1.00 93.75 98 VAL A C 1
ATOM 715 O O . VAL A 1 98 ? 3.692 -4.909 -1.793 1.00 93.75 98 VAL A O 1
ATOM 718 N N . ASP A 1 99 ? 4.320 -6.932 -1.047 1.00 95.12 99 ASP A N 1
ATOM 719 C CA . ASP A 1 99 ? 3.581 -6.827 0.209 1.00 95.12 99 ASP A CA 1
ATOM 720 C C . ASP A 1 99 ? 4.383 -5.953 1.182 1.00 95.12 99 ASP A C 1
ATOM 722 O O . ASP A 1 99 ? 5.510 -6.282 1.559 1.00 95.12 99 ASP A O 1
ATOM 726 N N . LEU A 1 100 ? 3.821 -4.813 1.572 1.00 93.88 100 LEU A N 1
ATOM 727 C CA . LEU A 1 100 ? 4.484 -3.820 2.414 1.00 93.88 100 LEU A CA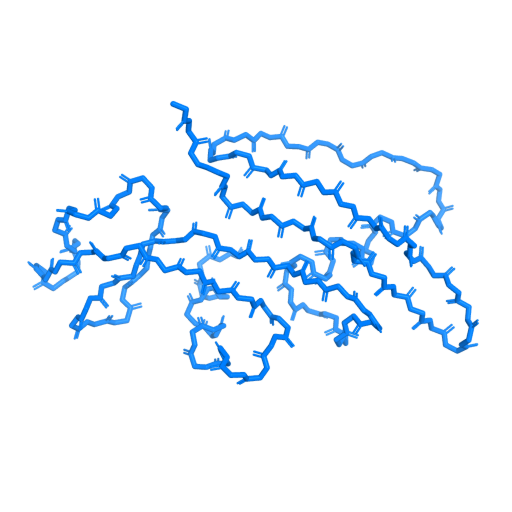 1
ATOM 728 C C . LEU A 1 100 ? 4.776 -4.324 3.838 1.00 93.88 100 LEU A C 1
ATOM 730 O O . LEU A 1 100 ? 5.629 -3.766 4.540 1.00 93.88 100 LEU A O 1
ATOM 734 N N . TRP A 1 101 ? 4.054 -5.350 4.287 1.00 93.56 101 TRP A N 1
ATOM 735 C CA . TRP A 1 101 ? 4.098 -5.843 5.665 1.00 93.56 101 TRP A CA 1
ATOM 736 C C . TRP A 1 101 ? 4.654 -7.258 5.794 1.00 93.56 101 TRP A C 1
ATOM 738 O O . TRP A 1 101 ? 4.792 -7.760 6.909 1.00 93.56 101 TRP A O 1
ATOM 748 N N . ASN A 1 102 ? 5.029 -7.884 4.679 1.00 91.06 102 ASN A N 1
ATOM 749 C CA . ASN A 1 102 ? 5.670 -9.189 4.682 1.00 91.06 102 ASN A CA 1
ATOM 750 C C . ASN A 1 102 ? 7.198 -9.050 4.829 1.00 91.06 102 ASN A C 1
ATOM 752 O O . ASN A 1 102 ? 7.843 -8.451 3.973 1.00 91.06 102 ASN A O 1
ATOM 756 N N . PRO A 1 103 ? 7.826 -9.669 5.845 1.00 79.94 103 PRO A N 1
ATOM 757 C CA . PRO A 1 103 ? 9.278 -9.588 6.026 1.00 79.94 103 PRO A CA 1
ATOM 758 C C . PRO A 1 103 ? 10.089 -10.131 4.838 1.00 79.94 103 PRO A C 1
ATOM 760 O O . PRO A 1 103 ? 11.233 -9.744 4.615 1.00 79.94 103 PRO A O 1
ATOM 763 N N . LYS A 1 104 ? 9.510 -11.036 4.034 1.00 80.12 104 LYS A N 1
ATOM 764 C CA . LYS A 1 104 ? 10.183 -11.595 2.848 1.00 80.12 104 LYS A CA 1
ATOM 765 C C . LYS A 1 104 ? 10.414 -10.553 1.750 1.00 80.12 104 LYS A C 1
ATOM 767 O O . LYS A 1 104 ? 11.275 -10.761 0.899 1.00 80.12 104 LYS A O 1
ATOM 772 N N . THR A 1 105 ? 9.665 -9.455 1.765 1.00 78.56 105 THR A N 1
ATOM 773 C CA . THR A 1 105 ? 9.732 -8.360 0.791 1.00 78.56 105 THR A CA 1
ATOM 774 C C . THR A 1 105 ? 10.433 -7.114 1.349 1.00 78.56 105 THR A C 1
ATOM 776 O O . THR A 1 105 ? 10.490 -6.097 0.659 1.00 78.56 105 THR A O 1
ATOM 779 N N . ASP A 1 106 ? 11.052 -7.179 2.537 1.00 73.50 106 ASP A N 1
ATOM 780 C CA . ASP A 1 106 ? 11.685 -6.027 3.210 1.00 73.50 106 ASP A CA 1
ATOM 781 C C . ASP A 1 106 ? 12.768 -5.326 2.367 1.00 73.50 106 ASP A C 1
ATOM 783 O O . ASP A 1 106 ? 12.867 -4.097 2.370 1.00 73.50 106 ASP A O 1
ATOM 787 N N . GLY A 1 107 ? 13.546 -6.078 1.579 1.00 72.69 107 GLY A N 1
ATOM 788 C CA . GLY A 1 107 ? 14.539 -5.501 0.661 1.00 72.69 107 GLY A CA 1
ATOM 789 C C . GLY A 1 107 ? 13.922 -4.654 -0.462 1.00 72.69 107 GLY A C 1
ATOM 790 O O . GLY A 1 107 ? 14.569 -3.750 -0.984 1.00 72.69 107 GLY A O 1
ATOM 791 N N . MET A 1 108 ? 12.662 -4.918 -0.817 1.00 77.44 108 MET A N 1
ATOM 792 C CA . MET A 1 108 ? 11.903 -4.157 -1.815 1.00 77.44 108 MET A CA 1
ATOM 793 C C . MET A 1 108 ? 11.054 -3.061 -1.170 1.00 77.44 108 MET A C 1
ATOM 795 O O . MET A 1 108 ? 10.883 -2.002 -1.768 1.00 77.44 108 MET A O 1
ATOM 799 N N . LYS A 1 109 ? 10.587 -3.266 0.067 1.00 77.50 109 LYS A N 1
ATOM 800 C CA . LYS A 1 109 ? 9.845 -2.272 0.855 1.00 77.50 109 LYS A CA 1
ATOM 801 C C . LYS A 1 109 ? 10.578 -0.936 0.931 1.00 77.50 109 LYS A C 1
ATOM 803 O O . LYS A 1 109 ? 9.976 0.108 0.694 1.00 77.50 109 LYS A O 1
ATOM 808 N N . SER A 1 110 ? 11.881 -0.965 1.214 1.00 75.56 110 SER A N 1
ATOM 809 C CA . SER A 1 110 ? 12.701 0.249 1.258 1.00 75.56 110 SER A CA 1
ATOM 810 C C . SER A 1 110 ? 12.660 1.003 -0.075 1.00 75.56 110 SER A C 1
ATOM 812 O O . SER A 1 110 ? 12.485 2.218 -0.078 1.00 75.56 110 SER A O 1
ATOM 814 N N . ARG A 1 111 ? 12.730 0.299 -1.209 1.00 80.38 111 ARG A N 1
ATOM 815 C CA . ARG A 1 111 ? 12.672 0.888 -2.555 1.00 80.38 111 ARG A CA 1
ATOM 816 C C . ARG A 1 111 ? 11.298 1.487 -2.879 1.00 80.38 111 ARG A C 1
ATOM 818 O O . ARG A 1 111 ? 11.249 2.542 -3.505 1.00 80.38 111 ARG A O 1
ATOM 825 N N . VAL A 1 112 ? 10.205 0.876 -2.407 1.00 79.50 112 VAL A N 1
ATOM 826 C CA . VAL A 1 112 ? 8.843 1.446 -2.509 1.00 79.50 112 VAL A CA 1
ATOM 827 C C . VAL A 1 112 ? 8.756 2.768 -1.745 1.00 79.50 112 VAL A C 1
ATOM 829 O O . VAL A 1 112 ? 8.330 3.779 -2.299 1.00 79.50 112 VAL A O 1
ATOM 832 N N . MET A 1 113 ? 9.236 2.781 -0.498 1.00 76.38 113 MET A N 1
ATOM 833 C CA . MET A 1 113 ? 9.158 3.947 0.389 1.00 76.38 113 MET A CA 1
ATOM 834 C C . MET A 1 113 ? 9.985 5.151 -0.077 1.00 76.38 113 MET A C 1
ATOM 836 O O . MET A 1 113 ? 9.669 6.273 0.295 1.00 76.38 113 MET A O 1
ATOM 840 N N . HIS A 1 114 ? 11.023 4.966 -0.900 1.00 71.12 114 HIS A N 1
ATOM 841 C CA . HIS A 1 114 ? 11.800 6.092 -1.444 1.00 71.12 114 HIS A CA 1
ATOM 842 C C . HIS A 1 114 ? 11.046 6.897 -2.521 1.00 71.12 114 HIS A C 1
ATOM 844 O O . HIS A 1 114 ? 11.546 7.935 -2.958 1.00 71.12 114 HIS A O 1
ATOM 850 N N . ARG A 1 115 ? 9.873 6.432 -2.978 1.00 64.88 115 ARG A N 1
ATOM 851 C CA . ARG A 1 115 ? 9.094 7.065 -4.057 1.00 64.88 115 ARG A CA 1
ATOM 852 C C . ARG A 1 115 ? 7.747 7.657 -3.630 1.00 64.88 115 ARG A C 1
ATOM 854 O O . ARG A 1 115 ? 7.191 8.437 -4.401 1.00 64.88 115 ARG A O 1
ATOM 861 N N . THR A 1 116 ? 7.219 7.257 -2.475 1.00 54.62 116 THR A N 1
ATOM 862 C CA . THR A 1 116 ? 5.921 7.688 -1.913 1.00 54.62 116 THR A CA 1
ATOM 863 C C . THR A 1 116 ? 6.100 8.721 -0.818 1.00 54.62 116 THR A C 1
ATOM 865 O O . THR A 1 116 ? 5.329 9.703 -0.809 1.00 54.62 116 THR A O 1
#

Sequence (116 aa):
MTSPFISVDNLSMDFDGKKVLANISFEIPEGEIVGVIGRSGAGKSVLMHLLRGVEQPPTGGSVIYHLAACDTCDYMDVQSRAGTRCPQCGGTLIAVDVDLWNPKTDGMKSRVMHRT

pLDDT: mean 91.57, std 9.13, range [44.84, 98.12]

Secondary structure (DSSP, 8-state):
-PPEEEEEEEEEEEETTEEEEEEEEEEEETT--------TTSSHHHHHHHHHT-SSPPSEEEEEEEEEEESSSS-EEEGGGTTSBPTTTS-BEEEEEEETT-GGGHHHHHHHHTT-

Foldseek 3Di:
DADFQKWWAQFWADDPNRTLDGGDTDTHGPPDDDDDDDDPSNCPVVVVCQQLLNDPATPDTWMKGWWWAFPPDLDIGGNVQAQPADPPPRGGTHIDIATLRDPVRVVNNVSVNVVD